Protein AF-0000000086691844 (afdb_homodimer)

Radius of gyration: 12.38 Å; Cα contacts (8 Å, |Δi|>4): 108; chains: 2; bounding box: 29×33×26 Å

Solvent-accessible surface area (backbone atoms only — not comparable to full-atom values): 5831 Å² total; per-residue (Å²): 107,71,67,60,52,25,51,53,38,39,51,54,51,49,50,43,44,73,72,68,46,83,70,70,102,72,55,24,60,48,46,55,71,18,39,38,67,60,47,47,51,50,54,51,50,52,48,66,71,72,107,107,71,68,60,52,24,50,53,39,39,52,53,51,50,50,42,44,73,71,67,46,85,70,72,103,73,52,26,60,47,46,53,70,18,39,38,69,62,48,49,50,51,55,50,50,53,48,67,72,73,106

Structure (mmCIF, N/CA/C/O backbone):
data_AF-0000000086691844-model_v1
#
loo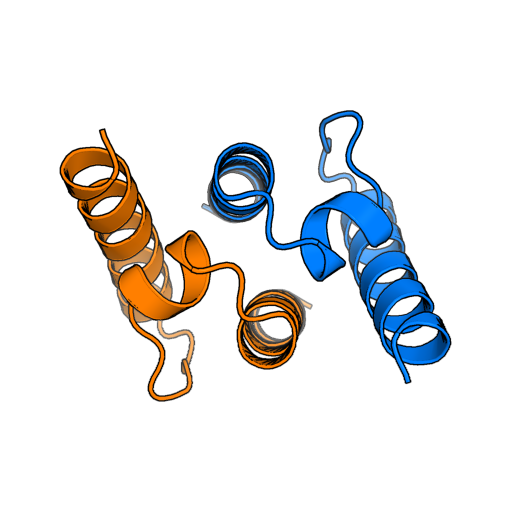p_
_entity.id
_entity.type
_entity.pdbx_description
1 polymer 'Plectin_ putative'
#
loop_
_atom_site.group_PDB
_atom_site.id
_atom_site.type_symbol
_atom_site.label_atom_id
_atom_site.label_alt_id
_atom_site.label_comp_id
_atom_site.label_asym_id
_atom_site.label_entity_id
_atom_site.label_seq_id
_atom_site.pdbx_PDB_ins_code
_atom_site.Cartn_x
_atom_site.Cartn_y
_atom_site.Cartn_z
_atom_site.occupancy
_atom_site.B_iso_or_equiv
_atom_site.auth_seq_id
_atom_site.auth_comp_id
_atom_site.auth_asym_id
_atom_site.auth_atom_id
_atom_site.pdbx_PDB_model_num
ATOM 1 N N . ASN A 1 1 ? 9.984 3.404 -15.805 1 88.31 1 ASN A N 1
ATOM 2 C CA . ASN A 1 1 ? 11.281 3.568 -15.172 1 88.31 1 ASN A CA 1
ATOM 3 C C . ASN A 1 1 ? 11.164 3.621 -13.648 1 88.31 1 ASN A C 1
ATOM 5 O O . ASN A 1 1 ? 10.117 4 -13.117 1 88.31 1 ASN A O 1
ATOM 9 N N . ALA A 1 2 ? 12.078 3.049 -12.992 1 90 2 ALA A N 1
ATOM 10 C CA . ALA A 1 2 ? 12.086 2.98 -11.531 1 90 2 ALA A CA 1
ATOM 11 C C . ALA A 1 2 ? 12.023 4.375 -10.922 1 90 2 ALA A C 1
ATOM 13 O O . ALA A 1 2 ? 11.367 4.582 -9.891 1 90 2 ALA A O 1
ATOM 14 N N . VAL A 1 3 ? 12.609 5.348 -11.594 1 93.75 3 VAL A N 1
ATOM 15 C CA . VAL A 1 3 ? 12.648 6.711 -11.086 1 93.75 3 VAL A CA 1
ATOM 16 C C . VAL A 1 3 ? 11.234 7.289 -11.047 1 93.75 3 VAL A C 1
ATOM 18 O O . VAL A 1 3 ? 10.82 7.871 -10.039 1 93.75 3 VAL A O 1
ATOM 21 N N . HIS A 1 4 ? 10.547 7.086 -12.109 1 96.06 4 HIS A N 1
ATOM 22 C CA . HIS A 1 4 ? 9.188 7.609 -12.164 1 96.06 4 HIS A CA 1
ATOM 23 C C . HIS A 1 4 ? 8.281 6.902 -11.156 1 96.06 4 HIS A C 1
ATOM 25 O O . HIS A 1 4 ? 7.441 7.539 -10.516 1 96.06 4 HIS A O 1
ATOM 31 N N . ALA A 1 5 ? 8.492 5.59 -11.023 1 94.88 5 ALA A N 1
ATOM 32 C CA . ALA A 1 5 ? 7.695 4.824 -10.07 1 94.88 5 ALA A CA 1
ATOM 33 C C . ALA A 1 5 ? 7.914 5.324 -8.648 1 94.88 5 ALA A C 1
ATOM 35 O O . ALA A 1 5 ? 6.957 5.496 -7.887 1 94.88 5 ALA A O 1
ATOM 36 N N . ILE A 1 6 ? 9.148 5.645 -8.32 1 97.56 6 ILE A N 1
ATOM 37 C CA . ILE A 1 6 ? 9.492 6.129 -6.988 1 97.56 6 ILE A CA 1
ATOM 38 C C . ILE A 1 6 ? 8.828 7.48 -6.742 1 97.56 6 ILE A C 1
ATOM 40 O O . ILE A 1 6 ? 8.258 7.715 -5.672 1 97.56 6 ILE A O 1
ATOM 44 N N . GLN A 1 7 ? 8.836 8.312 -7.668 1 97.5 7 GLN A N 1
ATOM 45 C CA . GLN A 1 7 ? 8.211 9.625 -7.539 1 97.5 7 GLN A CA 1
ATOM 46 C C . GLN A 1 7 ? 6.703 9.5 -7.328 1 97.5 7 GLN A C 1
ATOM 48 O O . GLN A 1 7 ? 6.125 10.219 -6.508 1 97.5 7 GLN A O 1
ATOM 53 N N . ASN A 1 8 ? 6.105 8.617 -8.102 1 97.38 8 ASN A N 1
ATOM 54 C CA . ASN A 1 8 ? 4.672 8.414 -7.945 1 97.38 8 ASN A CA 1
ATOM 55 C C . ASN A 1 8 ? 4.324 7.906 -6.547 1 97.38 8 ASN A C 1
ATOM 57 O O . ASN A 1 8 ? 3.361 8.367 -5.934 1 97.38 8 ASN A O 1
ATOM 61 N N . VAL A 1 9 ? 5.148 7.016 -6.082 1 97.75 9 VAL A N 1
ATOM 62 C CA . VAL A 1 9 ? 4.898 6.496 -4.742 1 97.75 9 VAL A CA 1
ATOM 63 C C . VAL A 1 9 ? 5.098 7.605 -3.713 1 97.75 9 VAL A C 1
ATOM 65 O O . VAL A 1 9 ? 4.316 7.73 -2.768 1 97.75 9 VAL A O 1
ATOM 68 N N . GLU A 1 10 ? 6.125 8.383 -3.947 1 98.31 10 GLU A N 1
ATOM 69 C CA . GLU A 1 10 ? 6.383 9.492 -3.033 1 98.31 10 GLU A CA 1
ATOM 70 C C . GLU A 1 10 ? 5.199 10.461 -2.994 1 98.31 10 GLU A C 1
ATOM 72 O O . GLU A 1 10 ? 4.844 10.969 -1.929 1 98.31 10 GLU A O 1
ATOM 77 N N . THR A 1 11 ? 4.648 10.664 -4.129 1 98 11 THR A N 1
ATOM 78 C CA . THR A 1 11 ? 3.48 11.531 -4.195 1 98 11 THR A CA 1
ATOM 79 C C . THR A 1 11 ? 2.328 10.953 -3.379 1 98 11 THR A C 1
ATOM 81 O O . THR A 1 11 ? 1.669 11.68 -2.629 1 98 11 THR A O 1
ATOM 84 N N . ALA A 1 12 ? 2.084 9.711 -3.484 1 97.38 12 ALA A N 1
ATOM 85 C CA . ALA A 1 12 ? 1.031 9.039 -2.727 1 97.38 12 ALA A CA 1
ATOM 86 C C . ALA A 1 12 ? 1.291 9.133 -1.226 1 97.38 12 ALA A C 1
ATOM 88 O O . ALA A 1 12 ? 0.382 9.438 -0.45 1 97.38 12 ALA A O 1
ATOM 89 N N . LEU A 1 13 ? 2.525 8.977 -0.831 1 98.06 13 LEU A N 1
ATOM 90 C CA . LEU A 1 13 ? 2.879 9.031 0.584 1 98.06 13 LEU A CA 1
ATOM 91 C C . LEU A 1 13 ? 2.705 10.438 1.134 1 98.06 13 LEU A C 1
ATOM 93 O O . LEU A 1 13 ? 2.264 10.617 2.271 1 98.06 13 LEU A O 1
ATOM 97 N N . ARG A 1 14 ? 3.031 11.352 0.325 1 97.44 14 ARG A N 1
ATOM 98 C CA . ARG A 1 14 ? 2.844 12.742 0.725 1 97.44 14 ARG A CA 1
ATOM 99 C C . ARG A 1 14 ? 1.368 13.055 0.946 1 97.44 14 ARG A C 1
ATOM 101 O O . ARG A 1 14 ? 1.012 13.758 1.892 1 97.44 14 ARG A O 1
ATOM 108 N N . PHE A 1 15 ? 0.582 12.578 0.152 1 96.81 15 PHE A N 1
ATOM 109 C CA . PHE A 1 15 ? -0.855 12.766 0.312 1 96.81 15 PHE A CA 1
ATOM 110 C C . PHE A 1 15 ? -1.338 12.164 1.624 1 96.81 15 PHE A C 1
ATOM 112 O O . PHE A 1 15 ? -2.109 12.789 2.355 1 96.81 15 PHE A O 1
ATOM 119 N N . LEU A 1 16 ? -0.926 10.992 1.897 1 96.81 16 LEU A N 1
ATOM 120 C CA . LEU A 1 16 ? -1.333 10.32 3.125 1 96.81 16 LEU A CA 1
ATOM 121 C C . LEU A 1 16 ? -0.917 11.125 4.352 1 96.81 16 LEU A C 1
ATOM 123 O O . LEU A 1 16 ? -1.685 11.25 5.309 1 96.81 16 LEU A O 1
ATOM 127 N N . ARG A 1 17 ? 0.282 11.688 4.246 1 97.25 17 ARG A N 1
ATOM 128 C CA . ARG A 1 17 ? 0.746 12.531 5.34 1 97.25 17 ARG A CA 1
ATOM 129 C C . ARG A 1 17 ? -0.109 13.789 5.461 1 97.25 17 ARG A C 1
ATOM 131 O O . ARG A 1 17 ? -0.4 14.25 6.566 1 97.25 17 AR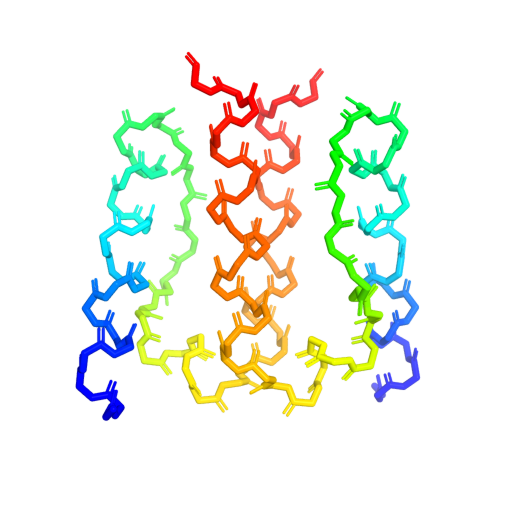G A O 1
ATOM 138 N N . TYR A 1 18 ? -0.474 14.32 4.371 1 95.06 18 TYR A N 1
ATOM 139 C CA . TYR A 1 18 ? -1.343 15.492 4.336 1 95.06 18 TYR A CA 1
ATOM 140 C C . TYR A 1 18 ? -2.678 15.203 5.012 1 95.06 18 TYR A C 1
ATOM 142 O O . TYR A 1 18 ? -3.242 16.062 5.684 1 95.06 18 TYR A O 1
ATOM 150 N N . LYS A 1 19 ? -3.09 14.008 4.934 1 93.94 19 LYS A N 1
ATOM 151 C CA . LYS A 1 19 ? -4.336 13.57 5.562 1 93.94 19 LYS A CA 1
ATOM 152 C C . LYS A 1 19 ? -4.113 13.195 7.023 1 93.94 19 LYS A C 1
ATOM 154 O O . LYS A 1 19 ? -5 12.633 7.668 1 93.94 19 LYS A O 1
ATOM 159 N N . GLU A 1 20 ? -2.955 13.383 7.48 1 95.81 20 GLU A N 1
ATOM 160 C CA . GLU A 1 20 ? -2.57 13.211 8.875 1 95.81 20 GLU A CA 1
ATOM 161 C C . GLU A 1 20 ? -2.471 11.734 9.242 1 95.81 20 GLU A C 1
ATOM 163 O O . GLU A 1 20 ? -2.762 11.352 10.383 1 95.81 20 GLU A O 1
ATOM 168 N N . ILE A 1 21 ? -2.25 11.031 8.266 1 96.12 21 ILE A N 1
ATOM 169 C CA . ILE A 1 21 ? -1.927 9.633 8.523 1 96.12 21 ILE A CA 1
ATOM 170 C C . ILE A 1 21 ? -0.468 9.508 8.961 1 96.12 21 ILE A C 1
ATOM 172 O O . ILE A 1 21 ? 0.436 9.969 8.258 1 96.12 21 ILE A O 1
ATOM 176 N N . LYS A 1 22 ? -0.24 8.93 10.047 1 96.56 22 LYS A N 1
ATOM 177 C CA . LYS A 1 22 ? 1.114 8.773 10.57 1 96.56 22 LYS A CA 1
ATOM 178 C C . LYS A 1 22 ? 1.804 7.562 9.953 1 96.56 22 LYS A C 1
ATOM 180 O O . LYS A 1 22 ? 1.519 6.422 10.336 1 96.56 22 LYS A O 1
ATOM 185 N N . LEU A 1 23 ? 2.701 7.805 9.109 1 96.19 23 LEU A N 1
ATOM 186 C CA . LEU A 1 23 ? 3.422 6.738 8.422 1 96.19 23 LEU A CA 1
ATOM 187 C C . LEU A 1 23 ? 4.734 6.426 9.133 1 96.19 23 LEU A C 1
ATOM 189 O O . LEU A 1 23 ? 5.355 7.316 9.719 1 96.19 23 LEU A O 1
ATOM 193 N N . VAL A 1 24 ? 5.102 5.211 9.039 1 95.31 24 VAL A N 1
ATOM 194 C CA . VAL A 1 24 ? 6.434 4.863 9.516 1 95.31 24 VAL A CA 1
ATOM 195 C C . VAL A 1 24 ? 7.488 5.473 8.594 1 95.31 24 VAL A C 1
ATOM 197 O O . VAL A 1 24 ? 7.152 6.215 7.668 1 95.31 24 VAL A O 1
ATOM 200 N N . ASN A 1 25 ? 8.828 5.27 8.938 1 96.69 25 ASN A N 1
ATOM 201 C CA . ASN A 1 25 ? 9.922 5.738 8.094 1 96.69 25 ASN A CA 1
ATOM 202 C C . ASN A 1 25 ? 9.961 5.004 6.762 1 96.69 25 ASN A C 1
ATOM 204 O O . ASN A 1 25 ? 10.914 4.27 6.48 1 96.69 25 ASN A O 1
ATOM 208 N N . ILE A 1 26 ? 8.977 5.262 5.98 1 97.88 26 ILE A N 1
ATOM 209 C CA . ILE A 1 26 ? 8.82 4.586 4.699 1 97.88 26 ILE A CA 1
ATOM 210 C C . ILE A 1 26 ? 9.047 5.582 3.561 1 97.88 26 ILE A C 1
ATOM 212 O O . ILE A 1 26 ? 8.602 6.73 3.635 1 97.88 26 ILE A O 1
ATOM 216 N N . ARG A 1 27 ? 9.812 5.133 2.535 1 97.69 27 ARG A N 1
ATOM 217 C CA . ARG A 1 27 ? 10.07 5.934 1.341 1 97.69 27 ARG A CA 1
ATOM 218 C C . ARG A 1 27 ? 9.531 5.238 0.094 1 97.69 27 ARG A C 1
ATOM 220 O O . ARG A 1 27 ? 9.219 4.047 0.127 1 97.69 27 ARG A O 1
ATOM 227 N N . GLY A 1 28 ? 9.414 5.949 -0.984 1 97.81 28 GLY A N 1
ATOM 228 C CA . GLY A 1 28 ? 8.977 5.387 -2.252 1 97.81 28 GLY A CA 1
ATOM 229 C C . GLY A 1 28 ? 9.82 4.215 -2.711 1 97.81 28 GLY A C 1
ATOM 230 O O . GLY A 1 28 ? 9.297 3.24 -3.258 1 97.81 28 GLY A O 1
ATOM 231 N N . GLU A 1 29 ? 11.141 4.414 -2.4 1 97.25 29 GLU A N 1
ATOM 232 C CA . GLU A 1 29 ? 12.078 3.367 -2.799 1 97.25 29 GLU A CA 1
ATOM 233 C C . GLU A 1 29 ? 11.773 2.051 -2.09 1 97.25 29 GLU A C 1
ATOM 235 O O . GLU A 1 29 ? 11.938 0.975 -2.668 1 97.25 29 GLU A O 1
ATOM 240 N N . ASP A 1 30 ? 11.375 2.08 -0.876 1 97.31 30 ASP A N 1
ATOM 241 C CA . ASP A 1 30 ? 11.039 0.884 -0.108 1 97.31 30 ASP A CA 1
ATOM 242 C C . ASP A 1 30 ? 9.875 0.129 -0.746 1 97.31 30 ASP A C 1
ATOM 244 O O . ASP A 1 30 ? 9.867 -1.104 -0.773 1 97.31 30 ASP A O 1
ATOM 248 N N . ILE A 1 31 ? 8.992 0.904 -1.274 1 97.19 31 ILE A N 1
ATOM 249 C CA . ILE A 1 31 ? 7.809 0.328 -1.906 1 97.19 31 ILE A CA 1
ATOM 250 C C . ILE A 1 31 ? 8.18 -0.227 -3.279 1 97.19 31 ILE A C 1
ATOM 252 O O . ILE A 1 31 ? 7.82 -1.36 -3.613 1 97.19 31 ILE A O 1
ATOM 256 N N . VAL A 1 32 ? 8.953 0.497 -4.035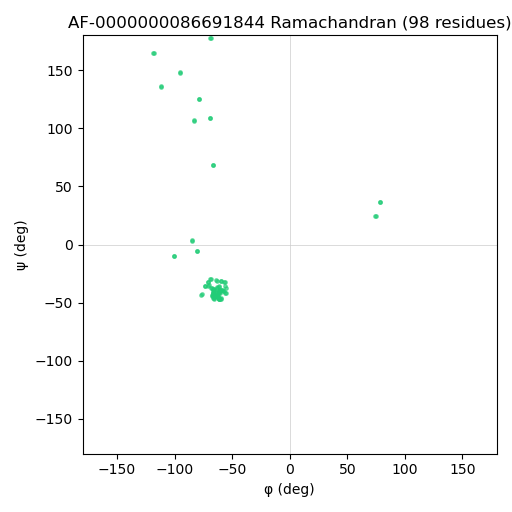 1 97 32 VAL A N 1
ATOM 257 C CA . VAL A 1 32 ? 9.305 0.112 -5.398 1 97 32 VAL A CA 1
ATOM 258 C C . VAL A 1 32 ? 10.211 -1.114 -5.371 1 97 32 VAL A C 1
ATOM 260 O O . VAL A 1 32 ? 10.125 -1.979 -6.246 1 97 32 VAL A O 1
ATOM 263 N N . ASP A 1 33 ? 10.977 -1.205 -4.285 1 96.75 33 ASP A N 1
ATOM 264 C CA . ASP A 1 33 ? 11.867 -2.352 -4.141 1 96.75 33 ASP A CA 1
ATOM 265 C C . ASP A 1 33 ? 11.109 -3.574 -3.627 1 96.75 33 ASP A C 1
ATOM 267 O O . ASP A 1 33 ? 11.672 -4.672 -3.553 1 96.75 33 ASP A O 1
ATOM 271 N N . GLY A 1 34 ? 9.914 -3.365 -3.311 1 95.31 34 GLY A N 1
ATOM 272 C CA . GLY A 1 34 ? 9.047 -4.48 -2.971 1 95.31 34 GLY A CA 1
ATOM 273 C C . GLY A 1 34 ? 9.266 -5 -1.562 1 95.31 34 GLY A C 1
ATOM 274 O O . GLY A 1 34 ? 9.266 -6.211 -1.336 1 95.31 34 GLY A O 1
ATOM 275 N N . ASN A 1 35 ? 9.539 -4.125 -0.639 1 96 35 ASN A N 1
ATOM 276 C CA . ASN A 1 35 ? 9.625 -4.527 0.761 1 96 35 ASN A CA 1
ATOM 277 C C . ASN A 1 35 ? 8.258 -4.906 1.325 1 96 35 ASN A C 1
ATOM 279 O O . ASN A 1 35 ? 7.418 -4.039 1.564 1 96 35 ASN A O 1
ATOM 283 N N . PRO A 1 36 ? 8.062 -6.164 1.566 1 94.38 36 PRO A N 1
ATOM 284 C CA . PRO A 1 36 ? 6.711 -6.594 1.939 1 94.38 36 PRO A CA 1
ATOM 285 C C . PRO A 1 36 ? 6.309 -6.133 3.34 1 94.38 36 PRO A C 1
ATOM 287 O O . PRO A 1 36 ? 5.133 -5.855 3.588 1 94.38 36 PRO A O 1
ATOM 290 N N . LYS A 1 37 ? 7.328 -6.074 4.148 1 95.62 37 LYS A N 1
ATOM 291 C CA . LYS A 1 37 ? 7.023 -5.66 5.516 1 95.62 37 LYS A CA 1
ATOM 292 C C . LYS A 1 37 ? 6.531 -4.215 5.559 1 95.62 37 LYS A C 1
ATOM 294 O O . LYS A 1 37 ? 5.512 -3.916 6.184 1 95.62 37 LYS A O 1
ATOM 299 N N . LEU A 1 38 ? 7.125 -3.344 4.938 1 97.25 38 LEU A N 1
ATOM 300 C CA . LEU A 1 38 ? 6.762 -1.931 4.918 1 97.25 38 LEU A CA 1
ATOM 301 C C . LEU A 1 38 ? 5.465 -1.711 4.148 1 97.25 38 LEU A C 1
ATOM 303 O O . LEU A 1 38 ? 4.633 -0.894 4.547 1 97.25 38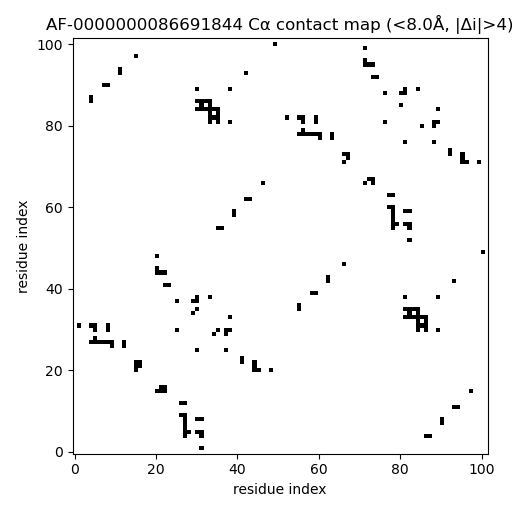 LEU A O 1
ATOM 307 N N . THR A 1 39 ? 5.293 -2.492 3.129 1 97.31 39 THR A N 1
ATOM 308 C CA . THR A 1 39 ? 4.07 -2.352 2.348 1 97.31 39 THR A CA 1
ATOM 309 C C . THR A 1 39 ? 2.852 -2.779 3.164 1 97.31 39 THR A C 1
ATOM 311 O O . THR A 1 39 ? 1.831 -2.088 3.176 1 97.31 39 THR A O 1
ATOM 314 N N . LEU A 1 40 ? 3.02 -3.867 3.832 1 96.19 40 LEU A N 1
ATOM 315 C CA . LEU A 1 40 ? 1.925 -4.32 4.68 1 96.19 40 LEU A CA 1
ATOM 316 C C . LEU A 1 40 ? 1.617 -3.297 5.766 1 96.19 40 LEU A C 1
ATOM 318 O O . LEU A 1 40 ? 0.451 -2.982 6.016 1 96.19 40 LEU A O 1
ATOM 322 N N . GLY A 1 41 ? 2.68 -2.877 6.348 1 97.12 41 GLY A N 1
ATOM 323 C CA . GLY A 1 41 ? 2.49 -1.849 7.355 1 97.12 41 GLY A CA 1
ATOM 324 C C . GLY A 1 41 ? 1.756 -0.627 6.836 1 97.12 41 GLY A C 1
ATOM 325 O O . GLY A 1 41 ? 0.876 -0.09 7.512 1 97.12 41 GLY A O 1
ATOM 326 N N . LEU A 1 42 ? 2.064 -0.205 5.691 1 97.69 42 LEU A N 1
ATOM 327 C CA . LEU A 1 42 ? 1.435 0.95 5.062 1 97.69 42 LEU A CA 1
ATOM 328 C C . LEU A 1 42 ? -0.058 0.712 4.859 1 97.69 42 LEU A C 1
ATOM 330 O O . LEU A 1 42 ? -0.88 1.552 5.234 1 97.69 42 LEU A O 1
ATOM 334 N N . ILE A 1 43 ? -0.436 -0.415 4.367 1 97.19 43 ILE A N 1
ATOM 335 C CA . ILE A 1 43 ? -1.834 -0.717 4.082 1 97.19 43 ILE A CA 1
ATOM 336 C C . ILE A 1 43 ? -2.635 -0.729 5.383 1 97.19 43 ILE A C 1
ATOM 338 O O . ILE A 1 43 ? -3.707 -0.125 5.465 1 97.19 43 ILE A O 1
ATOM 342 N N . TRP A 1 44 ? -2.045 -1.349 6.348 1 96.5 44 TRP A N 1
ATOM 343 C CA . TRP A 1 44 ? -2.744 -1.443 7.625 1 96.5 44 TRP A CA 1
ATOM 344 C C . TRP A 1 44 ? -2.889 -0.068 8.266 1 96.5 44 TRP A C 1
ATOM 346 O O . TRP A 1 44 ? -3.943 0.261 8.812 1 96.5 44 TRP A O 1
ATOM 356 N N . THR A 1 45 ? -1.854 0.709 8.203 1 97.88 45 THR A N 1
ATOM 357 C CA . THR A 1 45 ? -1.903 2.062 8.742 1 97.88 45 THR A CA 1
ATOM 358 C C . THR A 1 45 ? -3.025 2.865 8.094 1 97.88 45 THR A C 1
ATOM 360 O O . THR A 1 45 ? -3.752 3.592 8.773 1 97.88 45 THR A O 1
ATOM 363 N N . ILE A 1 46 ? -3.248 2.748 6.832 1 96.25 46 ILE A N 1
ATOM 364 C CA . ILE A 1 46 ? -4.297 3.467 6.113 1 96.25 46 ILE A CA 1
ATOM 365 C C . ILE A 1 46 ? -5.668 2.979 6.578 1 96.25 46 ILE A C 1
ATOM 367 O O . ILE A 1 46 ? -6.547 3.783 6.891 1 96.25 46 ILE A O 1
ATOM 371 N N . ILE A 1 47 ? -5.785 1.731 6.695 1 94.31 47 ILE A N 1
ATOM 372 C CA . ILE A 1 47 ? -7.039 1.118 7.125 1 94.31 47 ILE A CA 1
ATOM 373 C C . ILE A 1 47 ? -7.414 1.633 8.508 1 94.31 47 ILE A C 1
ATOM 375 O O . ILE A 1 47 ? -8.555 2.033 8.742 1 94.31 47 ILE A O 1
ATOM 379 N N . LEU A 1 48 ? -6.473 1.647 9.391 1 93.94 48 LEU A N 1
ATOM 380 C CA . LEU A 1 48 ? -6.719 2.055 10.773 1 93.94 48 LEU A CA 1
ATOM 381 C C . LEU A 1 48 ? -7.156 3.516 10.836 1 93.94 48 LEU A C 1
ATOM 383 O O . LEU A 1 48 ? -7.965 3.889 11.688 1 93.94 48 LEU A O 1
ATOM 387 N N . HIS A 1 49 ? -6.664 4.219 9.93 1 94.06 49 HIS A N 1
ATOM 388 C CA . HIS A 1 49 ? -7 5.637 9.93 1 94.06 49 HIS A CA 1
ATOM 389 C C . HIS A 1 49 ? -8.438 5.867 9.477 1 94.06 49 HIS A C 1
ATOM 391 O O . HIS A 1 49 ? -9.109 6.785 9.953 1 94.06 49 HIS A O 1
ATOM 397 N N . PHE A 1 50 ? -8.906 5.086 8.547 1 84.25 50 PHE A N 1
ATOM 398 C CA . PHE A 1 50 ? -10.211 5.355 7.961 1 84.25 50 PHE A CA 1
ATOM 399 C C . PHE A 1 50 ? -11.273 4.441 8.562 1 84.25 50 PHE A C 1
ATOM 401 O O . PHE A 1 50 ? -12.445 4.52 8.195 1 84.25 50 PHE A O 1
ATOM 408 N N . GLN A 1 51 ? -10.922 3.449 9.32 1 81.38 51 GLN A N 1
ATOM 409 C CA . GLN A 1 51 ? -11.922 2.645 10.008 1 81.38 51 GLN A CA 1
ATOM 410 C C . GLN A 1 51 ? -12.781 3.504 10.938 1 81.38 51 GLN A C 1
ATOM 412 O O . GLN A 1 51 ? -14 3.344 10.984 1 81.38 51 GLN A O 1
ATOM 417 N N . ASN B 1 1 ? 7.719 -15.711 7.715 1 88.69 1 ASN B N 1
ATOM 418 C CA . ASN B 1 1 ? 7.539 -16.609 6.582 1 88.69 1 ASN B CA 1
ATOM 419 C C 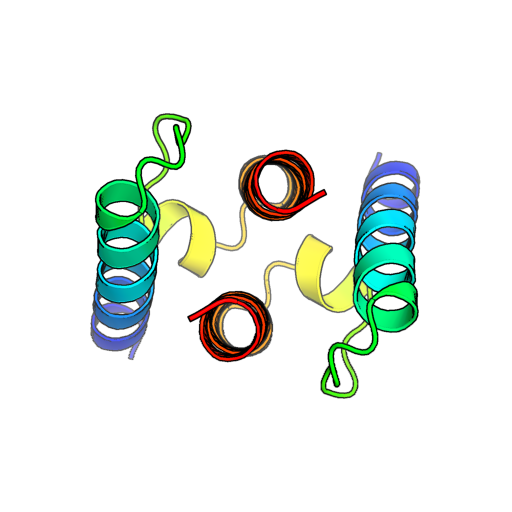. ASN B 1 1 ? 6.648 -15.992 5.512 1 88.69 1 ASN B C 1
ATOM 421 O O . ASN B 1 1 ? 5.812 -15.133 5.812 1 88.69 1 ASN B O 1
ATOM 425 N N . ALA B 1 2 ? 6.977 -16.234 4.316 1 90.44 2 ALA B N 1
ATOM 426 C CA . ALA B 1 2 ? 6.238 -15.68 3.182 1 90.44 2 ALA B CA 1
ATOM 427 C C . ALA B 1 2 ? 4.766 -16.078 3.242 1 90.44 2 ALA B C 1
ATOM 429 O O . ALA B 1 2 ? 3.889 -15.289 2.883 1 90.44 2 ALA B O 1
ATOM 430 N N . VAL B 1 3 ? 4.484 -17.25 3.771 1 93.81 3 VAL B N 1
ATOM 431 C CA . VAL B 1 3 ? 3.115 -17.734 3.846 1 93.81 3 VAL B CA 1
ATOM 432 C C . VAL B 1 3 ? 2.297 -16.859 4.785 1 93.81 3 VAL B C 1
ATOM 434 O O . VAL B 1 3 ? 1.187 -16.438 4.449 1 93.81 3 VAL B O 1
ATOM 437 N N . HIS B 1 4 ? 2.865 -16.594 5.91 1 96.12 4 HIS B N 1
ATOM 438 C CA . HIS B 1 4 ? 2.15 -15.75 6.867 1 96.12 4 HIS B CA 1
ATOM 439 C C . HIS B 1 4 ? 1.967 -14.336 6.336 1 96.12 4 HIS B C 1
ATOM 441 O O . HIS B 1 4 ? 0.911 -13.727 6.527 1 96.12 4 HIS B O 1
ATOM 447 N N . ALA B 1 5 ? 3.02 -13.852 5.652 1 94.81 5 ALA B N 1
ATOM 448 C CA . ALA B 1 5 ? 2.938 -12.508 5.086 1 94.81 5 ALA B CA 1
ATOM 449 C C . ALA B 1 5 ? 1.816 -12.414 4.059 1 94.81 5 ALA B C 1
ATOM 451 O O . ALA B 1 5 ? 1.046 -11.445 4.055 1 94.81 5 ALA B O 1
ATOM 452 N N . ILE B 1 6 ? 1.647 -13.43 3.273 1 97.69 6 ILE B N 1
ATOM 453 C CA . ILE B 1 6 ? 0.62 -13.461 2.238 1 97.69 6 ILE B CA 1
ATOM 454 C C . ILE B 1 6 ? -0.764 -13.477 2.885 1 97.69 6 ILE B C 1
ATOM 456 O O . ILE B 1 6 ? -1.659 -12.742 2.463 1 97.69 6 ILE B O 1
ATOM 460 N N . GLN B 1 7 ? -0.922 -14.195 3.869 1 97.56 7 GLN B N 1
ATOM 461 C CA . GLN B 1 7 ? -2.201 -14.258 4.57 1 97.56 7 GLN B CA 1
ATOM 462 C C . GLN B 1 7 ? -2.564 -12.906 5.172 1 97.56 7 GLN B C 1
ATOM 464 O O . GLN B 1 7 ? -3.721 -12.484 5.105 1 97.56 7 GLN B O 1
ATOM 469 N N . ASN B 1 8 ? -1.568 -12.297 5.777 1 97.25 8 ASN B N 1
ATOM 470 C CA . ASN B 1 8 ? -1.823 -10.977 6.359 1 97.25 8 ASN B CA 1
ATOM 471 C C . ASN B 1 8 ? -2.25 -9.969 5.297 1 97.25 8 ASN B C 1
ATOM 473 O O . ASN B 1 8 ? -3.178 -9.188 5.516 1 97.25 8 ASN B O 1
ATOM 477 N N . VAL B 1 9 ? -1.582 -10.039 4.184 1 97.75 9 VAL B N 1
ATOM 478 C CA . VAL B 1 9 ? -1.943 -9.125 3.113 1 97.75 9 VAL B CA 1
ATOM 479 C C . VAL B 1 9 ? -3.348 -9.445 2.605 1 97.75 9 VAL B C 1
ATOM 481 O O . VAL B 1 9 ? -4.141 -8.539 2.342 1 97.75 9 VAL B O 1
ATOM 484 N N . GLU B 1 10 ? -3.623 -10.719 2.512 1 98.31 10 GLU B N 1
ATOM 485 C CA . GLU B 1 10 ? -4.953 -11.125 2.064 1 98.31 10 GLU B CA 1
ATOM 486 C C . GLU B 1 10 ? -6.035 -10.609 3.01 1 98.31 10 GLU B C 1
ATOM 488 O O . GLU B 1 10 ? -7.102 -10.188 2.566 1 98.31 10 GLU B O 1
ATOM 493 N N . THR B 1 11 ? -5.715 -10.664 4.238 1 98 11 THR B N 1
ATOM 494 C CA . THR B 1 11 ? -6.656 -10.148 5.227 1 98 11 THR B CA 1
ATOM 495 C C . THR B 1 11 ? -6.898 -8.656 5.012 1 98 11 THR B C 1
ATOM 497 O O . THR B 1 11 ? -8.047 -8.195 5.047 1 98 11 THR B O 1
ATOM 500 N N . ALA B 1 12 ? -5.887 -7.914 4.789 1 97.31 12 ALA B N 1
ATOM 501 C CA . ALA B 1 12 ? -6 -6.48 4.535 1 97.31 12 ALA B CA 1
ATOM 502 C C . ALA B 1 12 ? -6.824 -6.207 3.279 1 97.31 12 ALA B C 1
ATOM 504 O O . ALA B 1 12 ? -7.699 -5.336 3.279 1 97.31 12 ALA B O 1
ATOM 505 N N . LEU B 1 13 ? -6.613 -6.988 2.254 1 98.06 13 LEU B N 1
ATOM 506 C CA . LEU B 1 13 ? -7.336 -6.801 1 1 98.06 13 LEU B CA 1
ATOM 507 C C . LEU B 1 13 ? -8.812 -7.129 1.169 1 98.06 13 LEU B C 1
ATOM 509 O O . LEU B 1 13 ? -9.672 -6.453 0.597 1 98.06 13 LEU B O 1
ATOM 513 N N . ARG B 1 14 ? -9.039 -8.109 1.928 1 97.5 14 ARG B N 1
ATOM 514 C CA . ARG B 1 14 ? -10.422 -8.469 2.215 1 97.5 14 ARG B CA 1
ATOM 515 C C . ARG B 1 14 ? -11.141 -7.336 2.947 1 97.5 14 ARG B C 1
ATOM 517 O O . ARG B 1 14 ? -12.297 -7.043 2.662 1 97.5 14 ARG B O 1
ATOM 524 N N . PHE B 1 15 ? -10.523 -6.766 3.816 1 96.75 15 PHE B N 1
ATOM 525 C CA . PHE B 1 15 ? -11.094 -5.633 4.531 1 96.75 15 PHE B CA 1
ATOM 526 C C . PHE B 1 15 ? -11.422 -4.496 3.572 1 96.75 15 PHE B C 1
ATOM 528 O O . PHE B 1 15 ? -12.5 -3.902 3.65 1 96.75 15 PHE B O 1
ATOM 535 N N . LEU B 1 16 ? -10.516 -4.184 2.734 1 96.88 16 LEU B N 1
ATOM 536 C CA . LEU B 1 16 ? -10.727 -3.105 1.773 1 96.88 16 LEU B CA 1
ATOM 537 C C . LEU B 1 16 ? -11.938 -3.385 0.895 1 96.88 16 LEU B C 1
ATOM 539 O O . LEU B 1 16 ? -12.734 -2.484 0.623 1 96.88 16 LEU B O 1
ATOM 543 N N . ARG B 1 17 ? -12.07 -4.641 0.53 1 97.31 17 ARG B N 1
ATOM 544 C CA . ARG B 1 17 ? -13.234 -5.027 -0.257 1 97.31 17 ARG B CA 1
ATOM 545 C C . ARG B 1 17 ? -14.516 -4.883 0.555 1 97.31 17 ARG B C 1
ATOM 547 O O . ARG B 1 17 ? -15.555 -4.477 0.022 1 97.31 17 ARG B O 1
ATOM 554 N N . TYR B 1 18 ? -14.438 -5.223 1.771 1 95.06 18 TYR B N 1
ATOM 555 C CA . TYR B 1 18 ? -15.57 -5.078 2.678 1 95.06 18 TYR B CA 1
ATOM 556 C C . TYR B 1 18 ? -16.016 -3.621 2.771 1 95.06 18 TYR B C 1
ATOM 558 O O . TYR B 1 18 ? -17.203 -3.332 2.865 1 95.06 18 TYR B O 1
ATOM 566 N N . LYS B 1 19 ? -15.102 -2.754 2.635 1 93.81 19 LYS B N 1
ATOM 567 C CA . LYS B 1 19 ? -15.375 -1.321 2.674 1 93.81 19 LYS B CA 1
ATOM 568 C C . LYS B 1 19 ? -15.812 -0.81 1.302 1 93.81 19 LYS B C 1
ATOM 570 O O . LYS B 1 19 ? -15.914 0.4 1.09 1 93.81 19 LYS B O 1
ATOM 575 N N . GLU B 1 20 ? -15.93 -1.68 0.399 1 95.94 20 GLU B N 1
ATOM 576 C CA . GLU B 1 20 ? -16.453 -1.42 -0.939 1 95.94 20 GLU B CA 1
ATOM 577 C C . GLU B 1 20 ? -15.43 -0.681 -1.798 1 95.94 20 GLU B C 1
ATOM 579 O O . GLU B 1 20 ? -15.797 0.13 -2.65 1 95.94 20 GLU B O 1
ATOM 584 N N . ILE B 1 21 ? -14.273 -0.878 -1.42 1 96.25 21 ILE B N 1
ATOM 585 C CA . ILE B 1 21 ? -13.203 -0.395 -2.285 1 96.25 21 ILE B CA 1
ATOM 586 C C . ILE B 1 21 ? -13 -1.367 -3.445 1 96.25 21 ILE B C 1
ATOM 588 O O . ILE B 1 21 ? -12.789 -2.562 -3.23 1 96.25 21 ILE B O 1
ATOM 592 N N . LYS B 1 22 ? -13.062 -0.89 -4.629 1 96.69 22 LYS B N 1
ATOM 593 C CA . LYS B 1 22 ? -12.898 -1.729 -5.812 1 96.69 22 LYS B CA 1
ATOM 594 C C . LYS B 1 22 ? -11.422 -1.945 -6.137 1 96.69 22 LYS B C 1
ATOM 596 O O . LYS B 1 22 ? -10.758 -1.051 -6.664 1 96.69 22 LYS B O 1
ATOM 601 N N . LEU B 1 23 ? -10.969 -3.1 -5.875 1 96.44 23 LEU B N 1
ATOM 602 C CA . LEU B 1 23 ? -9.562 -3.438 -6.113 1 96.44 23 LEU B CA 1
ATOM 603 C C . LEU B 1 23 ? -9.391 -4.109 -7.469 1 96.44 23 LEU B C 1
ATOM 605 O O . LEU B 1 23 ? -10.289 -4.809 -7.941 1 96.44 23 LEU B O 1
ATOM 609 N N . VAL B 1 24 ? -8.258 -3.861 -8.047 1 95.62 24 VAL B N 1
ATOM 610 C CA . VAL B 1 24 ? -7.926 -4.625 -9.242 1 95.62 24 VAL B CA 1
ATOM 611 C C . VAL B 1 24 ? -7.684 -6.086 -8.875 1 95.62 24 VAL B C 1
ATOM 613 O O . VAL B 1 24 ? -7.875 -6.48 -7.723 1 95.62 24 VAL B O 1
ATOM 616 N N . ASN B 1 25 ? -7.395 -6.969 -9.922 1 96.88 25 ASN B N 1
ATOM 617 C CA . ASN B 1 25 ? -7.074 -8.375 -9.688 1 96.88 25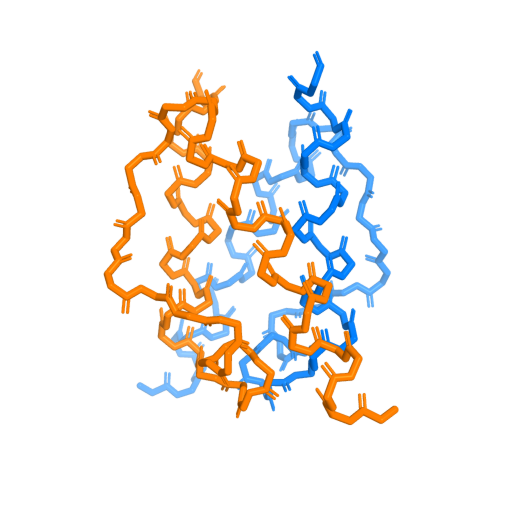 ASN B CA 1
ATOM 618 C C . ASN B 1 25 ? -5.75 -8.531 -8.945 1 96.88 25 ASN B C 1
ATOM 620 O O . ASN B 1 25 ?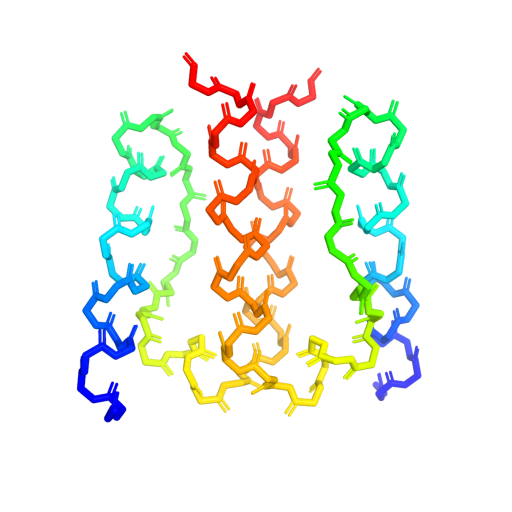 -4.785 -9.062 -9.5 1 96.88 25 ASN B O 1
ATOM 624 N N . ILE B 1 26 ? -5.766 -8.125 -7.73 1 97.94 26 ILE B N 1
ATOM 625 C CA . ILE B 1 26 ? -4.562 -8.133 -6.906 1 97.94 26 ILE B CA 1
ATOM 626 C C . ILE B 1 26 ? -4.695 -9.172 -5.801 1 97.94 26 ILE B C 1
ATOM 628 O O . ILE B 1 26 ? -5.766 -9.328 -5.211 1 97.94 26 ILE B O 1
ATOM 632 N N . ARG B 1 27 ? -3.594 -9.938 -5.602 1 97.75 27 ARG B N 1
ATOM 633 C CA . ARG B 1 27 ? -3.531 -10.93 -4.535 1 97.75 27 ARG B CA 1
ATOM 634 C C . ARG B 1 27 ? -2.422 -10.602 -3.543 1 97.75 27 ARG B C 1
ATOM 636 O O . ARG B 1 27 ? -1.545 -9.781 -3.836 1 97.75 27 ARG B O 1
ATOM 643 N N . GLY B 1 28 ? -2.451 -11.219 -2.381 1 97.88 28 GLY B N 1
ATOM 644 C CA . GLY B 1 28 ? -1.414 -11.031 -1.379 1 97.88 28 GLY B CA 1
ATOM 645 C C . GLY B 1 28 ? -0.022 -11.336 -1.898 1 97.88 28 GLY B C 1
ATOM 646 O O . GLY B 1 28 ? 0.94 -10.648 -1.551 1 97.88 28 GLY B O 1
ATOM 647 N N . GLU B 1 29 ? -0.046 -12.383 -2.777 1 97.25 29 GLU B N 1
ATOM 648 C CA . GLU B 1 29 ? 1.233 -12.797 -3.346 1 97.25 29 GLU B CA 1
ATOM 649 C C . GLU B 1 29 ? 1.846 -11.688 -4.195 1 97.25 29 GLU B C 1
ATOM 651 O O . GLU B 1 29 ? 3.068 -11.531 -4.23 1 97.25 29 GLU B O 1
ATOM 656 N N . ASP B 1 30 ? 1.066 -10.961 -4.902 1 97.31 30 ASP B N 1
ATOM 657 C CA . ASP B 1 30 ? 1.544 -9.859 -5.734 1 97.31 30 ASP B CA 1
ATOM 658 C C . ASP B 1 30 ? 2.227 -8.789 -4.891 1 97.31 30 ASP B C 1
ATOM 660 O O . ASP B 1 30 ? 3.236 -8.211 -5.305 1 97.31 30 ASP B O 1
ATOM 664 N N . ILE B 1 31 ? 1.68 -8.602 -3.74 1 97.19 31 ILE B N 1
ATOM 665 C CA . ILE B 1 31 ? 2.209 -7.594 -2.826 1 97.19 31 ILE B CA 1
ATOM 666 C C . ILE B 1 31 ? 3.484 -8.117 -2.168 1 97.19 31 ILE B C 1
ATOM 668 O O . ILE B 1 31 ? 4.496 -7.414 -2.119 1 97.19 31 ILE B O 1
ATOM 672 N N . VAL B 1 32 ? 3.496 -9.352 -1.754 1 97 32 VAL B N 1
ATOM 673 C CA . VAL B 1 32 ? 4.625 -9.938 -1.037 1 97 32 VAL B CA 1
ATOM 674 C C . VAL B 1 32 ? 5.812 -10.094 -1.983 1 97 32 VAL B C 1
ATOM 676 O O . VAL B 1 32 ? 6.965 -9.922 -1.577 1 97 32 VAL B O 1
ATOM 679 N N . ASP B 1 33 ? 5.477 -10.297 -3.26 1 96.81 33 ASP B N 1
ATOM 680 C CA . ASP B 1 33 ? 6.535 -10.438 -4.258 1 96.81 33 ASP B CA 1
ATOM 681 C C . ASP B 1 33 ? 7.074 -9.07 -4.68 1 96.81 33 ASP B C 1
ATOM 683 O O . ASP B 1 33 ? 8.055 -8.984 -5.426 1 96.81 33 ASP B O 1
ATOM 687 N N . GLY B 1 34 ? 6.461 -8.07 -4.203 1 95.31 34 GLY B N 1
ATOM 688 C CA . GLY B 1 34 ? 6.98 -6.727 -4.387 1 95.31 34 GLY B CA 1
ATOM 689 C C . GLY B 1 34 ? 6.695 -6.16 -5.766 1 95.31 34 GLY B C 1
ATOM 690 O O . GLY B 1 34 ? 7.559 -5.52 -6.371 1 95.31 34 GLY B O 1
ATOM 691 N N . ASN B 1 35 ? 5.543 -6.473 -6.312 1 96 35 ASN B N 1
ATOM 692 C CA . ASN B 1 35 ? 5.133 -5.859 -7.574 1 96 35 ASN B CA 1
ATOM 693 C C . ASN B 1 35 ? 4.82 -4.379 -7.398 1 96 35 ASN B C 1
ATOM 695 O O . ASN B 1 35 ? 3.793 -4.02 -6.824 1 96 35 ASN B O 1
ATOM 699 N N . PRO B 1 36 ? 5.672 -3.545 -7.93 1 94.44 36 PRO B N 1
ATOM 700 C CA . PRO B 1 36 ? 5.504 -2.119 -7.645 1 94.44 36 PRO B CA 1
ATOM 701 C C . PRO B 1 36 ? 4.281 -1.518 -8.336 1 94.44 36 PRO B C 1
ATOM 703 O O . PRO B 1 36 ? 3.648 -0.606 -7.797 1 94.44 36 PRO B O 1
ATOM 706 N N . LYS B 1 37 ? 4.02 -2.074 -9.469 1 95.88 37 LYS B N 1
ATOM 707 C CA . LYS B 1 37 ? 2.877 -1.54 -10.203 1 95.88 37 LYS B CA 1
ATOM 708 C C . LYS B 1 37 ? 1.572 -1.804 -9.461 1 95.88 37 LYS B C 1
ATOM 710 O O . LYS B 1 37 ? 0.756 -0.896 -9.281 1 95.88 37 LYS B O 1
ATOM 715 N N . LEU B 1 38 ? 1.344 -2.908 -8.984 1 97.25 38 LEU B N 1
ATOM 716 C CA . LEU B 1 38 ? 0.127 -3.281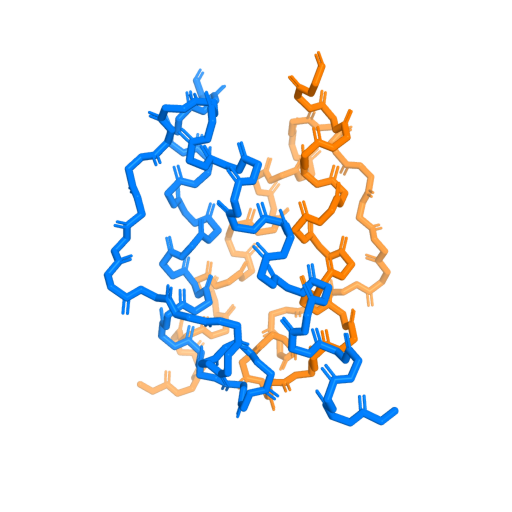 -8.273 1 97.25 38 LEU B CA 1
ATOM 717 C C . LEU B 1 38 ? 0.063 -2.6 -6.914 1 97.25 38 LEU B C 1
ATOM 719 O O . LEU B 1 38 ? -1.007 -2.162 -6.48 1 97.25 38 LEU B O 1
ATOM 723 N N . THR B 1 39 ? 1.217 -2.451 -6.309 1 97.38 39 THR B N 1
ATOM 724 C CA . THR B 1 39 ? 1.242 -1.802 -5.004 1 97.38 39 THR B CA 1
ATOM 725 C C . THR B 1 39 ? 0.864 -0.328 -5.125 1 97.38 39 THR B C 1
ATOM 727 O O . THR B 1 39 ? 0.059 0.179 -4.34 1 97.38 39 THR B O 1
ATOM 730 N N . LEU B 1 40 ? 1.413 0.273 -6.113 1 96.25 40 LEU B N 1
ATOM 731 C CA . LEU B 1 40 ? 1.066 1.672 -6.34 1 96.25 40 LEU B CA 1
ATOM 732 C C . LEU B 1 40 ? -0.421 1.822 -6.637 1 96.25 40 LEU B C 1
ATOM 734 O O . LEU B 1 40 ? -1.082 2.709 -6.09 1 96.25 40 LEU B O 1
ATOM 738 N N . GLY B 1 41 ? -0.836 0.967 -7.496 1 97.19 41 GLY B N 1
ATOM 739 C CA . GLY B 1 41 ? -2.258 0.992 -7.805 1 97.19 41 GLY B CA 1
ATOM 740 C C . GLY B 1 41 ? -3.137 0.83 -6.578 1 97.19 41 GLY B C 1
ATOM 741 O O . GLY B 1 41 ? -4.141 1.526 -6.434 1 97.19 41 GLY B O 1
ATOM 742 N N . LEU B 1 42 ? -2.787 -0.01 -5.723 1 97.75 42 LEU B N 1
ATOM 743 C CA . LEU B 1 42 ? -3.529 -0.264 -4.492 1 97.75 42 LEU B CA 1
ATOM 744 C C . LEU B 1 42 ? -3.576 0.985 -3.617 1 97.75 42 LEU B C 1
ATOM 746 O O . LEU B 1 42 ? -4.648 1.388 -3.16 1 97.75 42 LEU B O 1
ATOM 750 N N . ILE B 1 43 ? -2.484 1.645 -3.443 1 97.19 43 ILE B N 1
ATOM 751 C CA . ILE B 1 43 ? -2.414 2.82 -2.582 1 97.19 43 ILE B CA 1
ATOM 752 C C . ILE B 1 43 ? -3.293 3.932 -3.152 1 97.19 43 ILE B C 1
ATOM 754 O O . ILE B 1 43 ? -4.082 4.539 -2.43 1 97.19 43 ILE B O 1
ATOM 758 N N . TRP B 1 44 ? -3.156 4.086 -4.422 1 96.56 44 TRP B N 1
ATOM 759 C CA . TRP B 1 44 ? -3.926 5.148 -5.059 1 96.56 44 TRP B CA 1
ATOM 760 C C . TRP B 1 44 ? -5.422 4.852 -4.996 1 96.56 44 TRP B C 1
ATOM 762 O O . TRP B 1 44 ? -6.227 5.746 -4.738 1 96.56 44 TRP B O 1
ATOM 772 N N . THR B 1 45 ? -5.781 3.631 -5.215 1 97.88 45 THR B N 1
ATOM 773 C CA . THR B 1 45 ? -7.18 3.229 -5.133 1 97.88 45 THR B CA 1
ATOM 774 C C . THR B 1 45 ? -7.746 3.531 -3.748 1 97.88 45 THR B C 1
ATOM 776 O O . THR B 1 45 ? -8.875 4.02 -3.625 1 97.88 45 THR B O 1
ATOM 779 N N . ILE B 1 46 ? -7.027 3.32 -2.703 1 96.25 46 ILE B N 1
ATOM 780 C CA . ILE B 1 46 ? -7.477 3.582 -1.339 1 96.25 46 ILE B CA 1
ATOM 781 C C . ILE B 1 46 ? -7.652 5.086 -1.132 1 96.25 46 ILE B C 1
ATOM 783 O O . ILE B 1 46 ? -8.68 5.531 -0.617 1 96.25 46 ILE B O 1
ATOM 787 N N . ILE B 1 47 ? -6.727 5.801 -1.602 1 94.25 47 ILE B N 1
ATOM 788 C CA . ILE B 1 47 ? -6.754 7.25 -1.475 1 94.25 47 ILE B CA 1
ATOM 789 C C . ILE B 1 47 ? -8.008 7.805 -2.156 1 94.25 47 ILE B C 1
ATOM 791 O O . ILE B 1 47 ? -8.719 8.625 -1.58 1 94.25 47 ILE B O 1
ATOM 795 N N . LEU B 1 48 ? -8.273 7.34 -3.328 1 93.94 48 LEU B N 1
ATOM 796 C CA . LEU B 1 48 ? -9.398 7.832 -4.109 1 93.94 48 LEU B CA 1
ATOM 797 C C . LEU B 1 48 ? -10.719 7.523 -3.412 1 93.94 48 LEU B C 1
ATOM 799 O O . LEU B 1 48 ? -11.672 8.305 -3.504 1 93.94 48 LEU B O 1
ATOM 803 N N . HIS B 1 49 ? -10.688 6.496 -2.736 1 94.12 49 HIS B N 1
ATOM 804 C CA . HIS B 1 49 ? -11.922 6.102 -2.059 1 94.12 49 HIS B CA 1
ATOM 805 C C . HIS B 1 49 ? -12.203 7 -0.86 1 94.12 49 HIS B C 1
ATOM 807 O O . HIS B 1 49 ? -13.359 7.277 -0.545 1 94.12 49 HIS B O 1
ATOM 813 N N . PHE B 1 50 ? -11.18 7.418 -0.171 1 84.31 50 PHE B N 1
ATOM 814 C CA . PHE B 1 50 ? -11.398 8.148 1.073 1 84.31 50 PHE B CA 1
ATOM 815 C C . PHE B 1 50 ? -11.234 9.648 0.856 1 84.31 50 PHE B C 1
ATOM 817 O O . PHE B 1 50 ? -11.375 10.438 1.793 1 84.31 50 PHE B O 1
ATOM 824 N N . GLN B 1 51 ? -10.758 10.102 -0.275 1 81.12 51 GLN B N 1
ATOM 825 C CA . GLN B 1 51 ? -10.734 11.539 -0.559 1 81.12 51 GLN B CA 1
ATOM 826 C C . GLN B 1 51 ? -12.141 12.125 -0.53 1 81.12 51 GLN B C 1
ATOM 828 O O . GLN B 1 51 ? -12.352 13.211 0.012 1 81.12 51 GLN B O 1
#

pLDDT: mean 95.72, std 3.22, range [81.12, 98.31]

InterPro domains:
  IPR001589 Actinin-type actin-binding domain, conserved site [PS00020] (23-47)
  IPR001715 Calponin homology domain [PF00307] (3-51)
  IPR001715 Calponin homology domain [PS50021] (1-51)
  IPR036872 CH domain superfamily [G3DSA:1.10.418.10] (1-51)
  IPR036872 CH domain superfamily [SSF47576] (3-51)

Sequence (102 aa):
NAVHAIQNVETALRFLRYKEIKLVNIRGEDIVDGNPKLTLGLIWTIILHFQNAVHAIQNVETALRFLRYKEIKLVNIRGEDIVDGNPKLTLGLIWTIILHFQ

Nearest PDB structures (foldseek):
  3fer-assembly3_C  TM=9.668E-01  e=4.211E-03  Homo sapiens
  8iah-assembly1_R  TM=9.721E-01  e=7.420E-03  Sus scrofa
  4f4o-assembly1_E  TM=3.200E-01  e=8.212E+00  Sus scrofa
  8iah-assembly1_R  TM=9.720E-01  e=4.278E-03  Sus scrofa
  3fer-assembly3_C  TM=9.659E-01  e=3.986E-03  Homo sapiens

Secondary structure (DSSP, 8-state):
-HHHHHHHHHHHHHHHHHTT----S--HHHHHTT-HHHHHHHHHHHHHHH-/-HHHHHHHHHHHHHHHHHTT----S--HHHHHTT-HHHHHHHHHHHHHHH-

Foldseek 3Di:
DLVVQQVVQQVVVVVCVVVVQDADPDGSNCVSVPPPVRVVRVVVSVVVVVD/DLVVQQVVVQVVVVVCVVVVQDADPDGSNCVSVPPPVRVVRVVVSVVVVVD

Organism: Caligus rogercresseyi (NCBI:txid217165)